Protein AF-A0A939H9E2-F1 (afdb_monomer)

Secondary structure (DSSP, 8-state):
--HHHHHHHHHHHHHHS-GGGGGGGBSSSSPPPHHHHHHHHHHSSEEEEEEEEEEEETTEEEEEEEEEEEEEETTEEEEEEEEEEEEEEEETTTEEEEEEEEEE--GGG-----

Foldseek 3Di:
DDPVVLVVVLLCCLQPHDCVCNQVQADDDDGDDPVVNVVSVQQSQWPDKDKDFPDDDDQKTWIKMKTWGWGDDPPDIDIDIKIKIWIWGQDPPSGIHTHDIDTDDPPPPPPPDD

Structure (mmCIF, N/CA/C/O backbone):
data_AF-A0A939H9E2-F1
#
_entry.id   AF-A0A939H9E2-F1
#
loop_
_atom_site.group_PDB
_atom_site.id
_atom_site.type_symbol
_atom_site.label_atom_id
_atom_site.label_alt_id
_atom_site.label_comp_id
_atom_site.label_asym_id
_atom_site.label_entity_id
_atom_site.label_seq_id
_atom_site.pdbx_PDB_ins_code
_atom_site.Cartn_x
_atom_site.Cartn_y
_atom_site.Cartn_z
_atom_site.occupancy
_atom_site.B_iso_or_equiv
_atom_site.auth_seq_id
_atom_site.auth_comp_id
_atom_site.auth_asym_id
_atom_site.auth_atom_id
_atom_site.pdbx_PDB_model_num
ATOM 1 N N . MET A 1 1 ? -10.717 9.582 4.171 1.00 78.38 1 MET A N 1
ATOM 2 C CA . MET A 1 1 ? -10.026 8.702 3.207 1.00 78.38 1 MET A CA 1
ATOM 3 C C . MET A 1 1 ? -10.664 7.321 3.254 1.00 78.38 1 MET A C 1
ATOM 5 O O . MET A 1 1 ? -10.923 6.835 4.348 1.00 78.38 1 MET A O 1
ATOM 9 N N . THR A 1 2 ? -10.955 6.715 2.106 1.00 86.25 2 THR A N 1
ATOM 10 C CA . THR A 1 2 ? -11.379 5.311 1.962 1.00 86.25 2 THR A CA 1
ATOM 11 C C . THR A 1 2 ? -10.163 4.386 1.845 1.00 86.25 2 THR A C 1
ATOM 13 O O . THR A 1 2 ? -9.051 4.846 1.588 1.00 86.25 2 THR A O 1
ATOM 16 N N . ILE A 1 3 ? -10.347 3.069 1.988 1.00 82.62 3 ILE A N 1
ATOM 17 C CA . ILE A 1 3 ? -9.238 2.111 1.831 1.00 82.62 3 ILE A CA 1
ATOM 18 C C . ILE A 1 3 ? -8.650 2.134 0.408 1.00 82.62 3 ILE A C 1
ATOM 20 O O . ILE A 1 3 ? -7.439 2.042 0.227 1.00 82.62 3 ILE A O 1
ATOM 24 N N . ASN A 1 4 ? -9.492 2.354 -0.605 1.00 82.19 4 ASN A N 1
ATOM 25 C CA . ASN A 1 4 ? -9.056 2.480 -1.995 1.00 82.19 4 ASN A CA 1
ATOM 26 C C . ASN A 1 4 ? -8.256 3.766 -2.225 1.00 82.19 4 ASN A C 1
ATOM 28 O O . ASN A 1 4 ? -7.246 3.744 -2.923 1.00 82.19 4 ASN A O 1
ATOM 32 N N . GLU A 1 5 ? -8.676 4.884 -1.630 1.00 83.38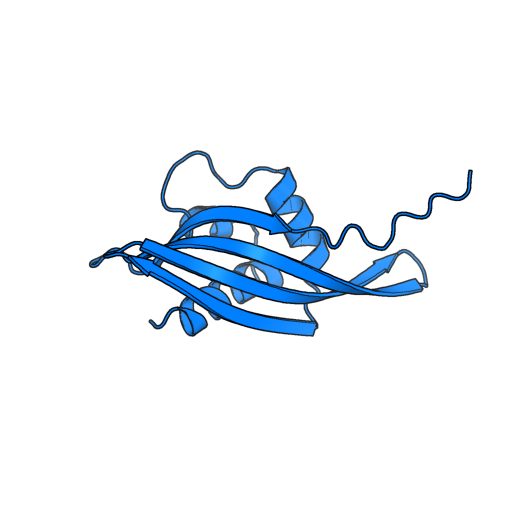 5 GLU A N 1
ATOM 33 C CA . GLU A 1 5 ? -7.912 6.137 -1.668 1.00 83.38 5 GLU A CA 1
ATOM 34 C C . GLU A 1 5 ? -6.564 5.997 -0.955 1.00 83.38 5 GLU A C 1
ATOM 36 O O . GLU A 1 5 ? -5.550 6.446 -1.486 1.00 83.38 5 GLU A O 1
ATOM 41 N N . PHE A 1 6 ? -6.532 5.304 0.188 1.00 84.62 6 PHE A N 1
ATOM 42 C CA . PHE A 1 6 ? -5.293 5.009 0.905 1.00 84.62 6 PHE A CA 1
ATOM 43 C C . PHE A 1 6 ? -4.312 4.219 0.039 1.00 84.62 6 PHE A C 1
ATOM 45 O O . PHE A 1 6 ? -3.162 4.623 -0.112 1.00 84.62 6 PHE A O 1
ATOM 52 N N . PHE A 1 7 ? -4.753 3.130 -0.597 1.00 81.00 7 PHE A N 1
ATOM 53 C CA . PHE A 1 7 ? -3.862 2.347 -1.454 1.00 81.00 7 PHE A CA 1
ATOM 54 C C . PHE A 1 7 ? -3.466 3.078 -2.739 1.00 81.00 7 PHE A C 1
ATOM 56 O O . PHE A 1 7 ? -2.315 2.962 -3.156 1.00 81.00 7 PHE A O 1
ATOM 63 N N . LYS A 1 8 ?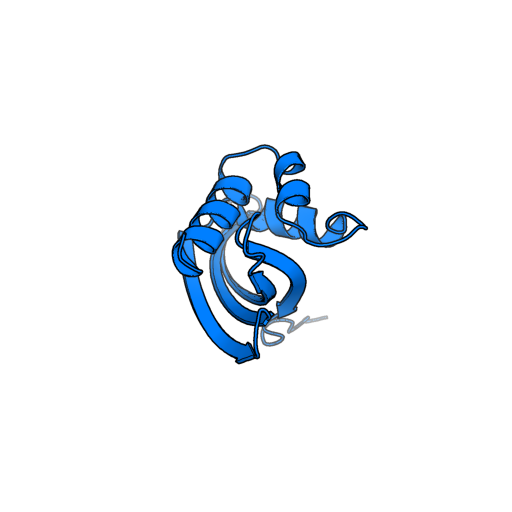 -4.343 3.906 -3.323 1.00 81.31 8 LYS A N 1
ATOM 64 C CA . LYS A 1 8 ? -3.956 4.819 -4.413 1.00 81.31 8 LYS A CA 1
ATOM 65 C C . LYS A 1 8 ? -2.836 5.766 -3.977 1.00 81.31 8 LYS A C 1
ATOM 67 O O . LYS A 1 8 ? -1.875 5.938 -4.727 1.00 81.31 8 LYS A O 1
ATOM 72 N N . TYR A 1 9 ? -2.918 6.325 -2.769 1.00 82.00 9 TYR A N 1
ATOM 73 C CA . TYR A 1 9 ? -1.857 7.158 -2.205 1.00 82.00 9 TYR A CA 1
ATOM 74 C C . TYR A 1 9 ? -0.561 6.361 -1.989 1.00 82.00 9 TYR A C 1
ATOM 76 O O . TYR A 1 9 ? 0.486 6.767 -2.491 1.00 82.00 9 TYR A O 1
ATOM 84 N N . CYS A 1 10 ? -0.628 5.175 -1.373 1.00 78.25 10 CYS A N 1
ATOM 85 C CA . CYS A 1 10 ? 0.525 4.279 -1.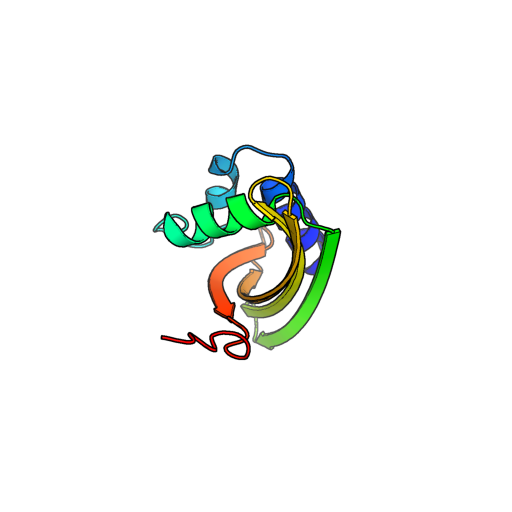215 1.00 78.25 10 CYS A CA 1
ATOM 86 C C . CYS A 1 10 ? 1.223 3.987 -2.556 1.00 78.25 10 CYS A C 1
ATOM 88 O O . CYS A 1 10 ? 2.449 4.047 -2.654 1.00 78.25 10 CYS A O 1
ATOM 90 N N . PHE A 1 11 ? 0.455 3.701 -3.612 1.00 76.88 11 PHE A N 1
ATOM 91 C CA . PHE A 1 11 ? 1.007 3.443 -4.941 1.00 76.88 11 PHE A CA 1
ATOM 92 C C . PHE A 1 11 ? 1.569 4.696 -5.614 1.00 76.88 11 PHE A C 1
ATOM 94 O O . PHE A 1 11 ? 2.576 4.594 -6.316 1.00 76.88 11 PHE A O 1
ATOM 101 N N . SER A 1 12 ? 0.978 5.869 -5.375 1.00 77.00 12 SER A N 1
ATOM 102 C CA . SER A 1 12 ? 1.557 7.148 -5.795 1.00 77.00 12 SER A CA 1
ATOM 103 C C . SER A 1 12 ? 2.929 7.368 -5.153 1.00 77.00 12 SER A C 1
ATOM 105 O O . SER A 1 12 ? 3.888 7.637 -5.871 1.00 77.00 12 SER A O 1
ATOM 107 N N . VAL A 1 13 ? 3.062 7.148 -3.839 1.00 76.75 13 VAL A N 1
ATOM 108 C CA . VAL A 1 13 ? 4.347 7.255 -3.122 1.00 76.75 13 VAL A CA 1
ATOM 109 C C . VAL A 1 13 ? 5.380 6.284 -3.703 1.00 76.75 13 VAL A C 1
ATOM 111 O O . VAL A 1 13 ? 6.522 6.661 -3.963 1.00 76.75 13 VAL A O 1
ATOM 114 N N . ILE A 1 14 ? 4.984 5.036 -3.980 1.00 73.75 14 ILE A N 1
ATOM 115 C CA . ILE A 1 14 ? 5.873 4.038 -4.597 1.00 73.75 14 ILE A CA 1
ATOM 116 C C . ILE A 1 14 ? 6.362 4.501 -5.978 1.00 73.75 14 ILE A C 1
ATOM 118 O O . ILE A 1 14 ? 7.553 4.354 -6.277 1.00 73.75 14 ILE A O 1
ATOM 122 N N . CYS A 1 15 ? 5.465 5.044 -6.806 1.00 70.94 15 CYS A N 1
ATOM 123 C CA . CYS A 1 15 ? 5.735 5.361 -8.210 1.00 70.94 15 CYS A CA 1
ATOM 124 C C . CYS A 1 15 ? 6.429 6.703 -8.428 1.00 70.94 15 CYS A C 1
ATOM 126 O O . CYS A 1 15 ? 7.315 6.786 -9.279 1.00 70.94 15 CYS A O 1
ATOM 128 N N . ASN A 1 16 ? 6.057 7.718 -7.651 1.00 70.19 16 ASN A N 1
ATOM 129 C CA . ASN A 1 16 ? 6.395 9.113 -7.921 1.00 70.19 16 ASN A CA 1
ATOM 130 C C . ASN A 1 16 ? 7.355 9.717 -6.888 1.00 70.19 16 ASN A C 1
ATOM 132 O O . ASN A 1 16 ? 8.030 10.693 -7.199 1.00 70.19 16 ASN A O 1
ATOM 136 N N . GLU A 1 17 ? 7.466 9.145 -5.684 1.00 64.00 17 GLU A N 1
ATOM 137 C CA . GLU A 1 17 ? 8.240 9.745 -4.591 1.00 64.00 17 GLU A CA 1
ATOM 138 C C . GLU A 1 17 ? 9.496 8.945 -4.220 1.00 64.00 17 GLU A C 1
ATOM 140 O O . GLU A 1 17 ? 9.685 7.778 -4.587 1.00 64.00 17 GLU A O 1
ATOM 145 N N . HIS A 1 18 ? 10.397 9.571 -3.459 1.00 65.69 18 HIS A N 1
ATOM 146 C CA . HIS A 1 18 ? 11.495 8.866 -2.806 1.00 65.69 18 HIS A CA 1
ATOM 147 C C . HIS A 1 18 ? 10.920 7.860 -1.797 1.00 65.69 18 HIS A C 1
ATOM 149 O O . HIS A 1 18 ? 10.187 8.239 -0.890 1.00 65.69 18 HIS A O 1
ATOM 155 N N . LEU A 1 19 ? 11.324 6.584 -1.890 1.00 67.19 19 LEU A N 1
ATOM 156 C CA . LEU A 1 19 ? 10.867 5.467 -1.032 1.00 67.19 19 LEU A CA 1
ATOM 157 C C . LEU A 1 19 ? 11.090 5.665 0.486 1.00 67.19 19 LEU A C 1
ATOM 159 O O . LEU A 1 19 ? 10.787 4.770 1.269 1.00 67.19 19 LEU A O 1
ATOM 163 N N . LYS A 1 20 ? 11.643 6.809 0.900 1.00 67.62 20 LYS A N 1
ATOM 164 C CA . LYS A 1 20 ? 11.770 7.247 2.293 1.00 67.62 20 LYS A CA 1
ATOM 165 C C . LYS A 1 20 ? 10.398 7.508 2.929 1.00 67.62 20 LYS A C 1
ATOM 167 O O . LYS A 1 20 ? 10.198 7.156 4.082 1.00 67.62 20 LYS A O 1
ATOM 172 N N . ASN A 1 21 ? 9.431 8.002 2.153 1.00 71.75 21 ASN A N 1
ATOM 173 C CA . ASN A 1 21 ? 8.069 8.270 2.635 1.00 71.75 21 ASN A CA 1
ATOM 174 C C . ASN A 1 21 ? 7.237 6.992 2.811 1.00 71.75 21 ASN A C 1
ATOM 176 O O . ASN A 1 21 ? 6.131 7.026 3.328 1.00 71.75 21 ASN A O 1
ATOM 180 N N . LEU A 1 22 ? 7.767 5.837 2.404 1.00 71.69 22 LEU A N 1
ATOM 181 C CA . LEU A 1 22 ? 7.080 4.566 2.573 1.00 71.69 22 LEU A CA 1
ATOM 182 C C . LEU A 1 22 ? 6.975 4.159 4.049 1.00 71.69 22 LEU A C 1
ATOM 184 O O . LEU A 1 22 ? 6.026 3.486 4.437 1.00 71.69 22 LEU A O 1
ATOM 188 N N . ASP A 1 23 ? 7.947 4.563 4.868 1.00 73.69 23 ASP A N 1
ATOM 189 C CA . ASP A 1 23 ? 7.993 4.191 6.282 1.00 73.69 23 ASP A CA 1
ATOM 190 C C . ASP A 1 23 ? 6.926 4.935 7.106 1.00 73.69 23 ASP A C 1
ATOM 192 O O . ASP A 1 23 ? 6.435 4.390 8.090 1.00 73.69 23 ASP A O 1
ATOM 196 N N . THR A 1 24 ? 6.467 6.113 6.661 1.00 76.06 24 THR A N 1
ATOM 197 C CA . THR A 1 24 ? 5.407 6.888 7.342 1.00 76.06 24 THR A CA 1
ATOM 198 C C . THR A 1 24 ? 4.017 6.252 7.208 1.00 76.06 24 THR A C 1
ATOM 200 O O . THR A 1 24 ? 3.108 6.552 7.987 1.00 76.06 24 THR A O 1
ATOM 203 N N . LEU A 1 25 ? 3.849 5.340 6.243 1.00 74.81 25 LEU A N 1
ATOM 204 C CA . LEU A 1 25 ? 2.617 4.584 5.992 1.00 74.81 25 LEU A CA 1
ATOM 205 C C . LEU A 1 25 ? 2.474 3.357 6.905 1.00 74.81 25 LEU A C 1
ATOM 207 O O . LEU A 1 25 ? 1.451 2.668 6.863 1.00 74.81 25 LEU A O 1
ATOM 211 N N . ARG A 1 26 ? 3.503 3.044 7.696 1.00 74.00 26 ARG A N 1
ATOM 212 C CA . ARG A 1 26 ? 3.572 1.836 8.516 1.00 74.00 26 ARG A CA 1
ATOM 213 C C . ARG A 1 26 ? 3.076 2.097 9.942 1.00 74.00 26 ARG A C 1
ATOM 215 O O . ARG A 1 26 ? 3.214 3.202 10.455 1.00 74.00 26 ARG A O 1
ATOM 222 N N . HIS A 1 27 ? 2.475 1.081 10.560 1.00 68.00 27 HIS A N 1
ATOM 223 C CA . HIS A 1 27 ? 1.923 1.176 11.914 1.00 68.00 27 HIS A CA 1
ATOM 224 C C . HIS A 1 27 ? 2.996 1.070 13.010 1.00 68.00 27 HIS A C 1
ATOM 226 O O . HIS A 1 27 ? 2.927 1.779 14.008 1.00 68.00 27 HIS A O 1
ATOM 232 N N . VAL A 1 28 ? 3.969 0.170 12.841 1.00 62.19 28 VAL A N 1
ATOM 233 C CA . VAL A 1 28 ? 4.991 -0.139 13.853 1.00 62.19 28 VAL A CA 1
ATOM 234 C C . VAL A 1 28 ? 6.373 -0.212 13.214 1.00 62.19 28 VAL A C 1
ATOM 236 O O . VAL A 1 28 ? 6.514 -0.670 12.071 1.00 62.19 28 VAL A O 1
ATOM 239 N N . GLU A 1 29 ? 7.393 0.159 13.986 1.00 57.41 29 GLU A N 1
ATOM 240 C CA . GLU A 1 29 ? 8.764 -0.275 13.730 1.00 57.41 29 GLU A CA 1
ATOM 241 C C . GLU A 1 29 ? 8.852 -1.815 13.717 1.00 57.41 29 GLU A C 1
ATOM 243 O O . GLU A 1 29 ? 8.091 -2.490 14.414 1.00 57.41 29 GLU A O 1
ATOM 248 N N . PRO A 1 30 ? 9.759 -2.409 12.924 1.00 59.78 30 PRO A N 1
ATOM 249 C CA . PRO A 1 30 ? 10.783 -1.760 12.107 1.00 59.78 30 PRO A CA 1
ATOM 250 C C . PRO A 1 30 ? 10.242 -1.225 10.769 1.00 59.78 30 PRO A C 1
ATOM 252 O O . PRO A 1 30 ? 9.188 -1.673 10.314 1.00 59.78 30 PRO A O 1
ATOM 255 N N . PRO A 1 31 ? 10.964 -0.302 10.103 1.00 64.81 31 PRO A N 1
ATOM 256 C CA . PRO A 1 31 ? 10.642 0.170 8.754 1.00 64.81 31 PRO A CA 1
ATOM 257 C C . PRO A 1 31 ? 10.481 -0.982 7.752 1.00 64.81 31 PRO A C 1
ATOM 259 O O . PRO A 1 31 ? 10.876 -2.125 8.003 1.00 64.81 31 PRO A O 1
ATOM 262 N N . PHE A 1 32 ? 9.926 -0.689 6.570 1.00 65.44 32 PHE A N 1
ATOM 263 C CA . PHE A 1 32 ? 9.818 -1.716 5.532 1.00 65.44 32 PHE A CA 1
ATOM 264 C C . PHE A 1 32 ? 11.191 -2.322 5.237 1.00 65.44 32 PHE A C 1
ATOM 266 O O . PHE A 1 32 ? 12.167 -1.597 5.015 1.00 65.44 32 PHE A O 1
ATOM 273 N N . SER A 1 33 ? 11.250 -3.656 5.194 1.00 67.69 33 SER A N 1
ATOM 274 C CA . SER A 1 33 ? 12.507 -4.351 4.940 1.00 67.69 33 SER A CA 1
ATOM 275 C C . SER A 1 33 ? 13.117 -3.896 3.603 1.00 67.69 33 SER A C 1
ATOM 277 O O . SER A 1 33 ? 12.381 -3.615 2.644 1.00 67.69 33 SER A O 1
ATOM 279 N N . PRO A 1 34 ? 14.458 -3.854 3.483 1.00 67.25 34 PRO A N 1
ATOM 280 C CA . PRO A 1 34 ? 15.121 -3.501 2.228 1.00 67.25 34 PRO A CA 1
ATOM 281 C C . PRO A 1 34 ? 14.654 -4.354 1.039 1.00 67.25 34 PRO A C 1
ATOM 283 O O . PRO A 1 34 ? 14.551 -3.852 -0.080 1.00 67.25 34 PRO A O 1
ATOM 286 N N . SER A 1 35 ? 14.302 -5.622 1.288 1.00 64.62 35 SER A N 1
ATOM 287 C CA . SER A 1 35 ? 13.726 -6.525 0.285 1.00 64.62 35 SER A CA 1
ATOM 288 C C . SER A 1 35 ? 12.395 -5.999 -0.263 1.00 64.62 35 SER A C 1
ATOM 290 O O . SER A 1 35 ? 12.246 -5.884 -1.479 1.00 64.62 35 SER A O 1
ATOM 292 N N . ILE A 1 36 ? 11.460 -5.588 0.602 1.00 67.12 36 ILE A N 1
ATOM 293 C CA . ILE A 1 36 ? 10.178 -5.007 0.172 1.00 67.12 36 ILE A CA 1
ATOM 294 C C . ILE A 1 36 ? 10.407 -3.692 -0.585 1.00 67.12 36 ILE A C 1
ATOM 296 O O . ILE A 1 36 ? 9.842 -3.493 -1.660 1.00 67.12 36 ILE A O 1
ATOM 300 N N . LYS A 1 37 ? 11.300 -2.820 -0.097 1.00 69.50 37 LYS A N 1
ATOM 301 C CA . LYS A 1 37 ? 11.640 -1.562 -0.789 1.00 69.50 37 LYS A CA 1
ATOM 302 C C . LYS A 1 37 ? 12.236 -1.812 -2.182 1.00 69.50 37 LYS A C 1
ATOM 304 O O . LYS A 1 37 ? 11.889 -1.115 -3.134 1.00 69.50 37 LYS A O 1
ATOM 309 N N . ASN A 1 38 ? 13.087 -2.826 -2.340 1.00 69.19 38 ASN A N 1
ATOM 310 C CA . ASN A 1 38 ? 13.636 -3.215 -3.643 1.00 69.19 38 ASN A CA 1
ATOM 311 C C . ASN A 1 38 ? 12.576 -3.830 -4.568 1.00 69.19 38 ASN A C 1
ATOM 313 O O . ASN A 1 38 ? 12.577 -3.544 -5.767 1.00 69.19 38 ASN A O 1
ATOM 317 N N . GLN A 1 39 ? 11.627 -4.600 -4.032 1.00 68.12 39 GLN A N 1
ATOM 318 C CA . GLN A 1 39 ? 10.467 -5.045 -4.807 1.00 68.12 39 GLN A CA 1
ATOM 319 C C . GLN A 1 39 ? 9.648 -3.846 -5.298 1.00 68.12 39 GLN A C 1
ATOM 321 O O . GLN A 1 39 ? 9.295 -3.796 -6.476 1.00 68.12 39 GLN A O 1
ATOM 326 N N . TYR A 1 40 ? 9.452 -2.828 -4.458 1.00 72.56 40 TYR A N 1
ATOM 327 C CA . TYR A 1 40 ? 8.776 -1.592 -4.846 1.00 72.56 40 TYR A CA 1
ATOM 328 C C . TYR A 1 40 ? 9.505 -0.796 -5.936 1.00 72.56 40 TYR A C 1
ATOM 330 O O . TYR A 1 40 ? 8.862 -0.323 -6.874 1.00 72.56 40 TYR A O 1
ATOM 338 N N . LYS A 1 41 ? 10.846 -0.761 -5.931 1.00 69.44 41 LYS A N 1
ATOM 339 C CA . LYS A 1 41 ? 11.622 -0.201 -7.059 1.00 69.44 41 LYS A CA 1
ATOM 340 C C . LYS A 1 41 ? 11.304 -0.897 -8.383 1.00 69.44 41 LYS A C 1
ATOM 342 O O . LYS A 1 41 ? 11.196 -0.231 -9.408 1.00 69.44 41 LYS A O 1
ATOM 347 N N . SER A 1 42 ? 11.140 -2.221 -8.366 1.00 66.69 42 SER A N 1
ATOM 348 C CA . SER A 1 42 ? 10.864 -3.006 -9.577 1.00 66.69 42 SER A CA 1
ATOM 349 C C . SER A 1 42 ? 9.459 -2.792 -10.151 1.00 66.69 42 SER A C 1
ATOM 351 O O . SER A 1 42 ? 9.254 -3.014 -11.344 1.00 66.69 42 SER A O 1
ATOM 353 N N . ILE A 1 43 ? 8.512 -2.318 -9.332 1.00 66.69 43 ILE A N 1
ATOM 354 C CA . ILE A 1 43 ? 7.120 -2.083 -9.741 1.00 66.69 43 ILE A CA 1
ATOM 355 C C . ILE A 1 43 ? 6.788 -0.601 -9.957 1.00 66.69 43 ILE A C 1
ATOM 357 O O . ILE A 1 43 ? 5.650 -0.300 -10.290 1.00 66.69 43 ILE A O 1
ATOM 361 N N . ARG A 1 44 ? 7.762 0.320 -9.840 1.00 68.25 44 ARG A N 1
ATOM 362 C CA . ARG A 1 44 ? 7.573 1.768 -10.090 1.00 68.25 44 ARG A CA 1
ATOM 363 C C . ARG A 1 44 ? 6.916 2.086 -11.433 1.00 68.25 44 ARG A C 1
ATOM 365 O O . ARG A 1 44 ? 6.223 3.084 -11.565 1.00 68.25 44 ARG A O 1
ATOM 372 N N . LYS A 1 45 ? 7.121 1.228 -12.435 1.00 66.31 45 LYS A N 1
ATOM 373 C CA . LYS A 1 45 ? 6.422 1.286 -13.727 1.00 66.31 45 LYS A CA 1
ATOM 374 C C . LYS A 1 45 ? 5.139 0.456 -13.678 1.00 66.31 45 LYS A C 1
ATOM 376 O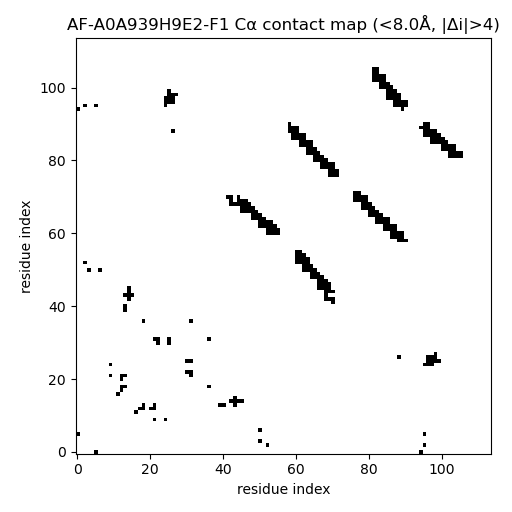 O . LYS A 1 45 ? 4.954 -0.469 -14.479 1.00 66.31 45 LYS A O 1
ATOM 381 N N . GLN A 1 46 ? 4.293 0.742 -12.692 1.00 65.94 46 GLN A N 1
ATOM 382 C CA . GLN A 1 46 ? 2.983 0.116 -12.595 1.00 65.94 46 GLN A CA 1
ATOM 383 C C . GLN A 1 46 ? 2.131 0.572 -13.778 1.00 65.94 46 GLN A C 1
ATOM 385 O O . GLN A 1 46 ? 2.143 1.739 -14.162 1.00 65.94 46 GLN A O 1
ATOM 390 N N . LEU A 1 47 ? 1.427 -0.374 -14.383 1.00 61.44 47 LEU A N 1
ATOM 391 C CA . LEU A 1 47 ? 0.476 -0.113 -15.453 1.00 61.44 47 LEU A CA 1
ATOM 392 C C . LEU A 1 47 ? -0.938 -0.011 -14.886 1.00 61.44 47 LEU A C 1
ATOM 394 O O . LEU A 1 47 ? -1.711 0.828 -15.332 1.00 61.44 47 LEU A O 1
ATOM 398 N N . GLN A 1 48 ? -1.275 -0.879 -13.927 1.00 75.25 48 GLN A N 1
ATOM 399 C CA . GLN A 1 48 ? -2.593 -0.953 -13.297 1.00 75.25 48 GLN A CA 1
ATOM 400 C C . GLN A 1 48 ? -2.465 -1.503 -11.872 1.00 75.25 48 GLN A C 1
ATOM 402 O O . GLN A 1 48 ? -1.609 -2.351 -11.608 1.00 75.25 48 GLN A O 1
ATOM 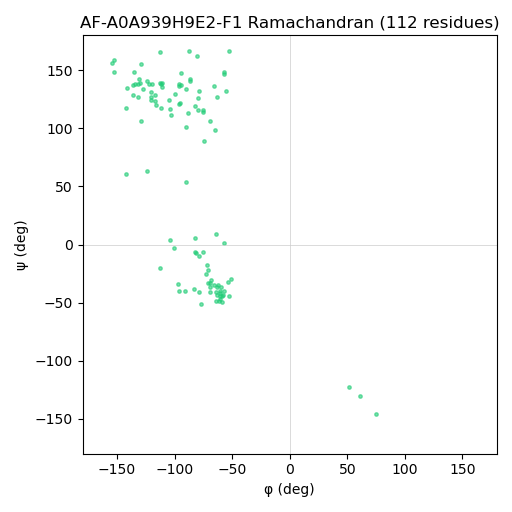407 N N . ALA A 1 49 ? -3.344 -1.060 -10.976 1.00 76.38 49 ALA A N 1
ATOM 408 C CA . ALA A 1 49 ? -3.487 -1.598 -9.630 1.00 76.38 49 ALA A CA 1
ATOM 409 C C . ALA A 1 49 ? -4.975 -1.763 -9.299 1.00 76.38 49 ALA A C 1
ATOM 411 O O . ALA A 1 49 ? -5.779 -0.884 -9.608 1.00 76.38 49 ALA A O 1
ATOM 412 N N . ASN A 1 50 ? -5.325 -2.887 -8.680 1.00 84.06 50 ASN A N 1
ATOM 413 C CA . ASN A 1 50 ? -6.653 -3.160 -8.143 1.00 84.06 50 ASN A CA 1
ATOM 414 C C . ASN A 1 50 ? -6.546 -3.462 -6.648 1.00 84.06 50 ASN A C 1
ATOM 416 O O . ASN A 1 50 ? -5.651 -4.213 -6.254 1.00 84.06 50 ASN A O 1
ATOM 420 N N . THR A 1 51 ? -7.466 -2.923 -5.853 1.00 85.00 51 THR A N 1
ATOM 421 C CA . THR A 1 51 ? -7.515 -3.059 -4.393 1.00 85.00 51 THR A CA 1
ATOM 422 C C . THR A 1 51 ? -8.839 -3.703 -3.998 1.00 85.00 51 THR A C 1
ATOM 424 O O . THR A 1 51 ? -9.898 -3.278 -4.451 1.00 85.00 51 THR A O 1
ATOM 427 N N . GLU A 1 52 ? -8.776 -4.726 -3.155 1.00 88.31 52 GLU A N 1
ATOM 428 C CA . GLU A 1 52 ? -9.914 -5.515 -2.688 1.00 88.31 52 GLU A CA 1
ATOM 429 C C . GLU A 1 52 ? -9.846 -5.652 -1.161 1.00 88.31 52 GLU A C 1
ATOM 431 O O . GLU A 1 52 ? -8.826 -6.088 -0.621 1.00 88.31 52 GLU A O 1
ATOM 436 N N . LEU A 1 53 ? -10.925 -5.305 -0.455 1.00 87.06 53 LEU A N 1
ATOM 437 C CA . LEU A 1 53 ? -11.073 -5.615 0.968 1.00 87.06 53 LEU A CA 1
ATOM 438 C C . LEU A 1 53 ? -11.500 -7.081 1.108 1.00 87.06 53 LEU A C 1
ATOM 440 O O . LEU A 1 53 ? -12.579 -7.450 0.662 1.00 87.06 53 LEU A O 1
ATOM 444 N N . VAL A 1 54 ? -10.647 -7.905 1.711 1.00 90.38 54 VAL A N 1
ATOM 445 C CA . VAL A 1 54 ? -10.862 -9.355 1.853 1.00 90.38 54 VAL A CA 1
ATOM 446 C C . VAL A 1 54 ? -11.576 -9.689 3.159 1.00 90.38 54 VAL A C 1
ATOM 448 O O . VAL A 1 54 ? -12.419 -10.578 3.189 1.00 90.38 54 VAL A O 1
ATOM 451 N N . ALA A 1 55 ? -11.219 -9.001 4.242 1.00 88.81 55 ALA A N 1
ATOM 452 C CA . ALA A 1 55 ? -11.822 -9.194 5.555 1.00 88.81 55 ALA A CA 1
ATOM 453 C C . ALA A 1 55 ? -11.708 -7.919 6.394 1.00 88.81 55 ALA A C 1
ATOM 455 O O . ALA A 1 55 ? -10.801 -7.108 6.182 1.00 88.81 55 ALA A O 1
ATOM 456 N N . GLN A 1 56 ? -12.604 -7.775 7.366 1.00 91.50 56 GLN A N 1
ATOM 457 C CA . GLN A 1 56 ? -12.591 -6.695 8.346 1.00 91.50 56 GLN A CA 1
ATOM 458 C C . GLN A 1 56 ? -13.009 -7.240 9.714 1.00 91.50 56 GLN A C 1
ATOM 460 O O . GLN A 1 56 ? -13.997 -7.964 9.811 1.00 91.50 56 GLN A O 1
ATOM 465 N N . GLN A 1 57 ? -12.271 -6.855 10.752 1.00 90.94 57 GLN A N 1
ATOM 466 C CA . GLN A 1 57 ? -12.623 -7.075 12.149 1.00 90.94 57 GLN A CA 1
ATOM 467 C C . GLN A 1 57 ? -12.199 -5.841 12.950 1.00 90.94 57 GLN A C 1
ATOM 469 O O . GLN A 1 57 ? -11.017 -5.509 12.990 1.00 90.94 57 GLN A O 1
ATOM 474 N N . ASP A 1 58 ? -13.162 -5.154 13.562 1.00 89.94 58 ASP A N 1
ATOM 475 C CA . ASP A 1 58 ? -12.941 -3.909 14.308 1.00 89.94 58 ASP A CA 1
ATOM 476 C C . ASP A 1 58 ? -12.149 -2.862 13.495 1.00 89.94 58 ASP A C 1
ATOM 478 O O . ASP A 1 58 ? -12.566 -2.474 12.395 1.00 89.94 58 ASP A O 1
ATOM 482 N N . SER A 1 59 ? -11.008 -2.399 14.023 1.00 88.25 59 SER A N 1
ATOM 483 C CA . SER A 1 59 ? -10.083 -1.479 13.354 1.00 88.25 59 SER A CA 1
ATOM 484 C C . SER A 1 59 ? -9.177 -2.169 12.328 1.00 88.25 59 SER A C 1
ATOM 486 O O . SER A 1 59 ? -8.520 -1.470 11.557 1.00 88.25 59 SER A O 1
ATOM 488 N N . PHE A 1 60 ? -9.145 -3.503 12.262 1.00 87.06 60 PHE A N 1
ATOM 489 C CA . PHE A 1 60 ? -8.246 -4.270 11.402 1.00 87.06 60 PHE A CA 1
ATOM 490 C C . PHE A 1 60 ? -8.902 -4.685 10.082 1.00 87.06 60 PHE A C 1
ATOM 492 O O . PHE A 1 60 ? -10.044 -5.140 10.016 1.00 87.06 60 PHE A O 1
ATOM 499 N N . LEU A 1 61 ? -8.135 -4.561 9.001 1.00 90.00 61 LEU A N 1
ATOM 500 C CA . LEU A 1 61 ? -8.534 -4.870 7.637 1.00 90.00 61 LEU A CA 1
ATOM 501 C C . LEU A 1 61 ? -7.485 -5.766 6.978 1.00 90.00 61 LEU A C 1
ATOM 503 O O . LEU A 1 61 ? -6.280 -5.526 7.077 1.00 90.00 61 LEU A O 1
ATOM 507 N N . VAL A 1 62 ? -7.953 -6.758 6.225 1.00 86.38 62 VAL A N 1
ATOM 508 C CA . VAL A 1 62 ? -7.123 -7.542 5.309 1.00 86.38 62 VAL A CA 1
ATOM 509 C C . VAL A 1 62 ? -7.418 -7.066 3.898 1.00 86.38 62 VAL A C 1
ATOM 511 O O . VAL A 1 62 ? -8.539 -7.199 3.413 1.00 86.38 62 VAL A O 1
ATOM 514 N N . VAL A 1 63 ? -6.413 -6.512 3.227 1.00 86.19 63 VAL A N 1
ATOM 515 C CA . VAL A 1 63 ? -6.565 -5.910 1.900 1.00 86.19 63 VAL A CA 1
ATOM 516 C C . VAL A 1 63 ? -5.668 -6.613 0.902 1.00 86.19 63 VAL A C 1
ATOM 518 O O . VAL A 1 63 ? -4.458 -6.717 1.096 1.00 86.19 63 VAL A O 1
ATOM 521 N N . ARG A 1 64 ? -6.245 -7.072 -0.203 1.00 86.44 64 ARG A N 1
ATOM 522 C CA . ARG A 1 64 ? -5.506 -7.659 -1.312 1.00 86.44 64 ARG A CA 1
ATOM 523 C C . ARG A 1 64 ? -5.339 -6.629 -2.413 1.00 86.44 64 ARG A C 1
ATOM 525 O O . ARG A 1 64 ? -6.297 -6.026 -2.878 1.00 86.44 64 ARG A O 1
ATOM 532 N N . ASN A 1 65 ? -4.109 -6.470 -2.871 1.00 82.94 65 ASN A N 1
ATOM 533 C CA . ASN A 1 65 ? -3.795 -5.693 -4.053 1.00 82.94 65 ASN A CA 1
ATOM 534 C C . ASN A 1 65 ? -3.291 -6.598 -5.164 1.00 82.94 65 ASN A C 1
ATOM 536 O O . ASN A 1 65 ? -2.488 -7.496 -4.923 1.00 82.94 65 ASN A O 1
ATOM 540 N N . SER A 1 66 ? -3.727 -6.323 -6.387 1.00 83.56 66 SER A N 1
ATOM 541 C CA . SER A 1 66 ? -3.185 -6.915 -7.606 1.00 83.56 66 SER A CA 1
ATOM 542 C C . SER A 1 66 ? -2.572 -5.810 -8.448 1.00 83.56 66 SER A C 1
ATOM 544 O O . SER A 1 66 ? -3.263 -4.872 -8.834 1.00 83.56 66 SER A O 1
ATOM 546 N N . ILE A 1 67 ? -1.279 -5.917 -8.730 1.00 80.12 67 ILE A N 1
ATOM 547 C CA . ILE A 1 67 ? -0.514 -4.907 -9.457 1.00 80.12 67 ILE A CA 1
ATOM 548 C C . ILE A 1 67 ? -0.007 -5.529 -10.749 1.00 80.12 67 ILE A C 1
ATOM 550 O O . ILE A 1 67 ? 0.703 -6.537 -10.729 1.00 80.12 67 ILE A O 1
ATOM 554 N N . LEU A 1 68 ? -0.349 -4.905 -11.870 1.00 81.50 68 LEU A N 1
ATOM 555 C CA . LEU A 1 68 ? 0.262 -5.166 -13.162 1.00 81.50 68 LEU A CA 1
ATOM 556 C C . LEU A 1 68 ? 1.370 -4.142 -13.375 1.00 81.50 68 LEU A C 1
ATOM 558 O O . LEU A 1 68 ? 1.107 -2.942 -13.404 1.00 81.50 68 LEU A O 1
ATOM 562 N N . PHE A 1 69 ? 2.601 -4.597 -13.571 1.00 75.81 69 PHE A N 1
ATOM 563 C CA . PHE A 1 69 ? 3.731 -3.718 -13.867 1.00 75.81 69 PHE A CA 1
ATOM 564 C C . PHE A 1 69 ? 4.498 -4.198 -15.093 1.00 75.81 69 PHE A C 1
ATOM 566 O O . PHE A 1 69 ? 4.471 -5.376 -15.462 1.00 75.81 69 PHE A O 1
ATOM 573 N N . ARG A 1 70 ? 5.190 -3.256 -15.736 1.00 74.31 70 ARG A N 1
ATOM 574 C CA . ARG A 1 70 ? 6.081 -3.531 -16.863 1.00 74.31 70 ARG A CA 1
ATOM 575 C C . ARG A 1 70 ? 7.522 -3.494 -16.381 1.00 74.31 70 ARG A C 1
ATOM 577 O O . ARG A 1 70 ? 8.039 -2.425 -16.063 1.00 74.31 70 ARG A O 1
ATOM 584 N N . SER A 1 71 ? 8.188 -4.643 -16.366 1.00 72.06 71 SER A N 1
ATOM 585 C CA . SER A 1 71 ? 9.634 -4.698 -16.174 1.00 72.06 71 SER A CA 1
ATOM 586 C C . SER A 1 71 ? 10.343 -4.552 -17.518 1.00 72.06 71 SER A C 1
ATOM 588 O O . SER A 1 71 ? 9.877 -5.047 -18.545 1.00 72.06 71 SER A O 1
ATOM 590 N N . VAL A 1 72 ? 11.472 -3.845 -17.520 1.00 71.44 72 VAL A N 1
ATOM 591 C CA . VAL A 1 72 ? 12.356 -3.724 -18.684 1.00 71.44 72 VAL A CA 1
ATOM 592 C C . VAL A 1 72 ? 13.716 -4.266 -18.275 1.00 71.44 72 VAL A C 1
ATOM 594 O O . VAL A 1 72 ? 14.281 -3.808 -17.283 1.00 71.44 72 VAL A O 1
ATOM 597 N N . LYS A 1 73 ? 14.227 -5.248 -19.016 1.00 72.62 73 LYS A N 1
ATOM 598 C CA . LYS A 1 73 ? 15.576 -5.794 -18.841 1.00 72.62 73 LYS A CA 1
ATOM 599 C C . LYS A 1 73 ? 16.258 -5.789 -20.209 1.00 72.62 73 LYS A C 1
ATOM 601 O O . LYS A 1 73 ? 15.899 -6.566 -21.091 1.00 72.62 73 LYS A O 1
ATOM 606 N N . GLY A 1 74 ? 17.203 -4.870 -20.405 1.00 77.94 74 GLY A N 1
ATOM 607 C CA . GLY A 1 74 ? 17.801 -4.623 -21.720 1.00 77.94 74 GLY A CA 1
ATOM 608 C C . GLY A 1 74 ? 16.754 -4.160 -22.741 1.00 77.94 74 GLY A C 1
ATOM 609 O O . GLY A 1 74 ? 15.968 -3.261 -22.455 1.00 77.94 74 GLY A O 1
ATOM 610 N N . ARG A 1 75 ? 16.721 -4.796 -23.921 1.00 77.50 75 ARG A N 1
ATOM 611 C CA . ARG A 1 75 ? 15.736 -4.507 -24.985 1.00 77.50 75 ARG A CA 1
ATOM 612 C C . ARG A 1 75 ? 14.375 -5.185 -24.778 1.00 77.50 75 ARG A C 1
ATOM 614 O O . ARG A 1 75 ? 13.446 -4.917 -25.532 1.00 77.50 75 ARG A O 1
ATOM 621 N N . GLN A 1 76 ? 14.240 -6.061 -23.784 1.00 74.75 76 GLN A N 1
ATOM 622 C CA . GLN A 1 76 ? 13.001 -6.795 -23.548 1.00 74.75 76 GLN A CA 1
ATOM 623 C C . GLN A 1 76 ? 12.145 -6.104 -22.492 1.00 74.75 76 GLN A C 1
ATOM 625 O O . GLN A 1 76 ? 12.633 -5.704 -21.431 1.00 74.75 76 GLN A O 1
ATOM 630 N N . ALA A 1 77 ? 10.846 -6.016 -22.768 1.00 78.38 77 ALA A N 1
ATOM 631 C CA . ALA A 1 77 ? 9.861 -5.583 -21.795 1.00 78.38 77 ALA A CA 1
ATOM 632 C C . ALA A 1 77 ? 8.865 -6.709 -21.514 1.00 78.38 77 ALA A C 1
ATOM 634 O O . ALA A 1 77 ? 8.263 -7.247 -22.440 1.00 78.38 77 ALA A O 1
ATOM 635 N N . LYS A 1 78 ? 8.660 -7.029 -20.236 1.00 80.56 78 LYS A N 1
ATOM 636 C CA . LYS A 1 78 ? 7.728 -8.064 -19.786 1.00 80.56 78 LYS A CA 1
ATOM 637 C C . LYS A 1 78 ? 6.664 -7.441 -18.891 1.00 80.56 78 LYS A C 1
ATOM 639 O O . LYS A 1 78 ? 6.961 -6.584 -18.061 1.00 80.56 78 LYS A O 1
ATOM 644 N N . LYS A 1 79 ? 5.414 -7.8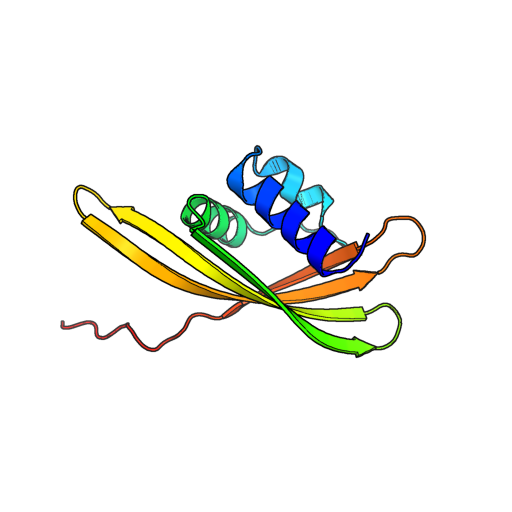61 -19.075 1.00 80.56 79 LYS A N 1
ATOM 645 C CA . LYS A 1 79 ? 4.322 -7.559 -18.146 1.00 80.56 79 LYS A CA 1
ATOM 646 C C . LYS A 1 79 ? 4.262 -8.663 -17.097 1.00 80.56 79 LYS A C 1
ATOM 648 O O . LYS A 1 79 ? 4.325 -9.839 -17.447 1.00 80.56 79 LYS A O 1
ATOM 653 N N . SER A 1 80 ? 4.142 -8.274 -15.837 1.00 77.69 80 SER A N 1
ATOM 654 C CA . SER A 1 80 ? 4.055 -9.200 -14.712 1.00 77.69 80 SER A CA 1
ATOM 655 C C . SER A 1 80 ? 2.944 -8.763 -13.772 1.00 77.69 80 SER A C 1
ATOM 657 O O . SER A 1 80 ? 2.813 -7.576 -13.470 1.00 77.69 80 SER A O 1
ATOM 659 N N . HIS A 1 81 ? 2.175 -9.735 -13.290 1.00 79.12 81 HIS A N 1
ATOM 660 C CA . HIS A 1 81 ? 1.218 -9.538 -12.210 1.00 79.12 81 HIS A CA 1
ATOM 661 C C . HIS A 1 81 ? 1.873 -9.912 -10.882 1.00 79.12 81 HIS A C 1
ATOM 663 O O . HIS A 1 81 ? 2.582 -10.914 -10.787 1.00 79.12 81 HIS A O 1
ATOM 669 N N . ARG A 1 82 ? 1.647 -9.100 -9.854 1.00 77.25 82 ARG A N 1
ATOM 670 C CA . ARG A 1 82 ? 1.978 -9.434 -8.468 1.00 77.25 82 ARG A CA 1
ATOM 671 C C . ARG A 1 82 ? 0.787 -9.167 -7.580 1.00 77.25 82 ARG A C 1
ATOM 673 O O . ARG A 1 82 ? 0.085 -8.175 -7.769 1.00 77.25 82 ARG A O 1
ATOM 680 N N . LYS A 1 83 ? 0.595 -10.044 -6.603 1.00 80.94 83 LYS A N 1
ATOM 681 C CA . LYS A 1 83 ? -0.428 -9.881 -5.581 1.00 80.94 83 LYS A CA 1
ATOM 682 C C . LYS A 1 83 ? 0.241 -9.613 -4.245 1.00 80.94 83 LYS A C 1
ATOM 684 O O . LYS A 1 83 ? 1.253 -10.223 -3.912 1.00 80.94 83 LYS A O 1
ATOM 689 N N . PHE A 1 84 ? -0.330 -8.696 -3.489 1.00 79.81 84 PHE A N 1
ATOM 690 C CA . PHE A 1 84 ? 0.116 -8.368 -2.146 1.00 79.81 84 PHE A CA 1
ATOM 691 C C . PHE A 1 84 ? -1.081 -8.451 -1.215 1.00 79.81 84 PHE A C 1
ATOM 693 O O . PHE A 1 84 ? -2.143 -7.924 -1.537 1.00 79.81 84 PHE A O 1
ATOM 700 N N . THR A 1 85 ? -0.902 -9.091 -0.069 1.00 82.62 85 THR A N 1
ATOM 701 C CA . THR A 1 85 ? -1.871 -9.045 1.024 1.00 82.62 85 THR A CA 1
ATOM 702 C C . THR A 1 85 ? -1.317 -8.125 2.097 1.00 82.62 85 THR A C 1
ATOM 704 O O . THR A 1 85 ? -0.196 -8.319 2.565 1.00 82.62 85 THR A O 1
ATOM 707 N N . TYR A 1 86 ? -2.094 -7.119 2.467 1.00 82.38 86 TYR A N 1
ATOM 708 C CA . TYR A 1 86 ? -1.773 -6.144 3.492 1.00 82.38 86 TYR A CA 1
ATOM 709 C C . TYR A 1 86 ? -2.682 -6.349 4.691 1.00 82.38 86 TYR A C 1
ATOM 711 O O . TYR A 1 86 ? -3.894 -6.486 4.538 1.00 82.38 86 TYR A O 1
ATOM 719 N N . PHE A 1 87 ? -2.087 -6.306 5.874 1.00 84.94 87 PHE A N 1
ATOM 720 C CA . PHE A 1 87 ? -2.807 -6.136 7.124 1.00 84.94 87 PHE A CA 1
ATOM 721 C C . PHE A 1 87 ? -2.753 -4.653 7.457 1.00 84.94 87 PHE A C 1
ATOM 723 O O . PHE A 1 87 ? -1.669 -4.068 7.533 1.00 84.94 87 PHE A O 1
ATOM 730 N N . VAL A 1 88 ? -3.918 -4.033 7.568 1.00 86.38 88 VAL A N 1
ATOM 731 C CA . VAL A 1 88 ? -4.079 -2.590 7.731 1.00 86.38 88 VAL A CA 1
ATOM 732 C C . VAL A 1 88 ? -4.886 -2.346 8.990 1.00 86.38 88 VAL A C 1
ATOM 734 O O . VAL A 1 88 ? -5.848 -3.059 9.240 1.00 86.38 88 VAL A O 1
ATOM 737 N N . GLU A 1 89 ? -4.526 -1.328 9.755 1.00 88.19 89 GLU A N 1
ATOM 738 C CA . GLU A 1 89 ? -5.373 -0.821 10.825 1.00 88.19 89 GLU A CA 1
ATOM 739 C C . GLU A 1 89 ? -5.888 0.573 10.465 1.00 88.19 89 GLU A C 1
ATOM 741 O O . GLU A 1 89 ? -5.147 1.409 9.940 1.00 88.19 89 GLU A O 1
ATOM 746 N N . LYS A 1 90 ? -7.166 0.827 10.738 1.00 86.69 90 LYS A N 1
ATOM 747 C CA . LYS A 1 90 ? -7.764 2.156 10.713 1.00 86.69 90 LYS A CA 1
ATOM 748 C C . LYS A 1 90 ? -7.634 2.789 12.097 1.00 86.69 90 LYS A C 1
ATOM 750 O O . LYS A 1 90 ? -8.446 2.525 12.978 1.00 86.69 90 LYS A O 1
ATOM 755 N N . LYS A 1 91 ? -6.662 3.682 12.254 1.00 81.19 91 LYS A N 1
ATOM 756 C CA . LYS A 1 91 ? -6.578 4.579 13.404 1.00 81.19 91 LYS A CA 1
ATOM 757 C C . LYS A 1 91 ? -7.542 5.743 13.224 1.00 81.19 91 LYS A C 1
ATOM 759 O O . LYS A 1 91 ? -7.576 6.378 12.171 1.00 81.19 91 LYS A O 1
ATOM 764 N N . THR A 1 92 ? -8.323 6.032 14.255 1.00 73.00 92 THR A N 1
ATOM 765 C CA . THR A 1 92 ? -9.329 7.103 14.253 1.00 73.00 92 THR A CA 1
ATOM 766 C C . THR A 1 92 ? -8.728 8.487 14.002 1.00 73.00 92 THR A C 1
ATOM 768 O O . THR A 1 92 ? -9.338 9.268 13.279 1.00 73.00 92 THR A O 1
ATOM 771 N N . GLU A 1 93 ? -7.525 8.764 14.514 1.00 74.88 93 GLU A N 1
ATOM 772 C CA . GLU A 1 93 ? -6.863 10.077 14.389 1.00 74.88 93 GLU A CA 1
ATOM 773 C C . GLU A 1 93 ? -5.844 10.151 13.238 1.00 74.88 93 GLU A C 1
ATOM 775 O O . G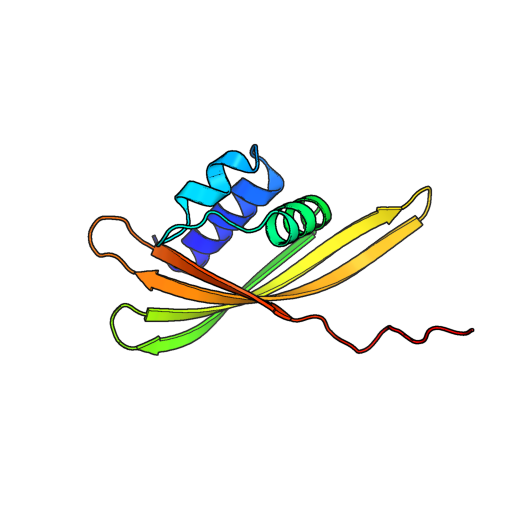LU A 1 93 ? -5.719 11.180 12.581 1.00 74.88 93 GLU A O 1
ATOM 780 N N . GLU A 1 94 ? -5.138 9.054 12.942 1.00 72.75 94 GLU A N 1
ATOM 781 C CA . GLU A 1 94 ? -4.045 9.025 11.951 1.00 72.75 94 GLU A CA 1
ATOM 782 C C . GLU A 1 94 ? -4.457 8.452 10.579 1.00 72.75 94 GLU A C 1
ATOM 784 O O . GLU A 1 94 ? -3.646 8.384 9.651 1.00 72.75 94 GLU A O 1
ATOM 789 N N . GLY A 1 95 ? -5.703 7.992 10.438 1.00 84.69 95 GLY A N 1
ATOM 790 C CA . GLY A 1 95 ? -6.168 7.288 9.246 1.00 84.69 95 GLY A CA 1
ATOM 791 C C . GLY A 1 95 ? -5.647 5.849 9.166 1.00 84.69 95 GLY A C 1
ATOM 792 O O . GLY A 1 95 ? -5.528 5.150 10.166 1.00 84.69 95 GLY A O 1
ATOM 793 N N . PHE A 1 96 ? -5.387 5.352 7.958 1.00 87.56 96 PHE A N 1
ATOM 794 C CA . PHE A 1 96 ? -4.964 3.961 7.768 1.00 87.56 96 PHE A CA 1
ATOM 795 C C . PHE A 1 96 ? -3.449 3.798 7.905 1.00 87.56 96 PHE A C 1
ATOM 797 O O . PHE A 1 96 ? -2.678 4.609 7.390 1.00 87.56 96 PHE A O 1
ATOM 804 N N . LYS A 1 97 ? -3.021 2.701 8.535 1.00 84.38 97 LYS A N 1
ATOM 805 C CA . LYS A 1 97 ? -1.614 2.310 8.662 1.00 84.38 97 LYS A CA 1
ATOM 806 C C . LYS A 1 97 ? -1.421 0.845 8.293 1.00 84.38 97 LYS A C 1
ATOM 808 O O . LYS A 1 97 ? -2.207 -0.014 8.678 1.00 84.38 97 LYS A O 1
ATOM 813 N N . VAL A 1 98 ? -0.350 0.542 7.564 1.00 81.12 98 VAL A N 1
ATOM 814 C CA . VAL A 1 98 ? 0.017 -0.837 7.212 1.00 81.12 98 VAL A CA 1
ATOM 815 C C . VAL A 1 98 ? 0.768 -1.482 8.377 1.00 81.12 98 VAL A C 1
ATOM 817 O O . VAL A 1 98 ? 1.855 -1.035 8.739 1.00 81.12 98 VAL A O 1
ATOM 820 N N . TYR A 1 99 ? 0.228 -2.566 8.926 1.00 78.00 99 TYR A N 1
ATOM 821 C CA . TYR A 1 99 ? 0.894 -3.405 9.926 1.00 78.00 99 TYR A CA 1
ATOM 822 C C . TYR A 1 99 ? 1.939 -4.314 9.282 1.00 78.00 99 TYR A C 1
ATOM 824 O O . TYR A 1 99 ? 3.104 -4.355 9.681 1.00 78.00 99 TYR A O 1
ATOM 832 N N . SER A 1 100 ? 1.530 -5.039 8.245 1.00 72.44 100 SER A N 1
ATOM 833 C CA . SER A 1 100 ? 2.400 -5.958 7.523 1.00 72.44 100 SER A CA 1
ATOM 834 C C . SER A 1 100 ? 1.941 -6.121 6.079 1.00 72.44 100 SER A C 1
ATOM 836 O O . SER A 1 100 ? 0.803 -5.820 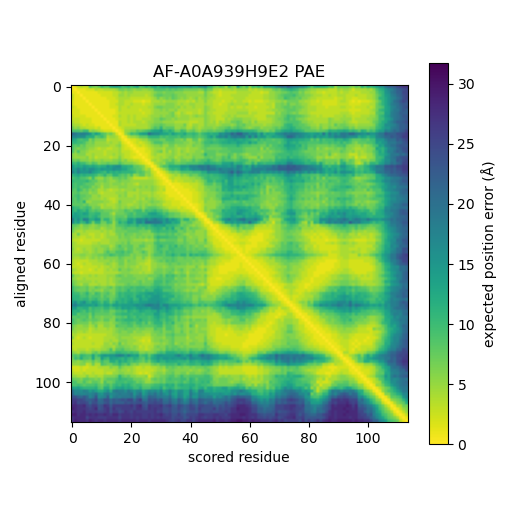5.716 1.00 72.44 100 SER A O 1
ATOM 838 N N . ALA A 1 101 ? 2.868 -6.562 5.233 1.00 70.38 101 ALA A N 1
ATOM 839 C CA . ALA A 1 101 ? 2.613 -6.838 3.831 1.00 70.38 101 ALA A CA 1
ATOM 840 C C . ALA A 1 101 ? 3.283 -8.159 3.463 1.00 70.38 101 ALA A C 1
ATOM 842 O O . ALA A 1 101 ? 4.478 -8.339 3.703 1.00 70.38 101 ALA A O 1
ATOM 843 N N . ILE A 1 102 ? 2.518 -9.058 2.855 1.00 69.75 102 ILE A N 1
ATOM 844 C CA . ILE A 1 102 ? 2.998 -10.332 2.331 1.00 69.75 102 ILE A CA 1
ATOM 845 C C . ILE A 1 102 ? 2.897 -10.263 0.811 1.00 69.75 102 ILE A C 1
ATOM 847 O O . ILE A 1 102 ? 1.810 -10.115 0.249 1.00 69.75 102 ILE A O 1
ATOM 851 N N . GLY A 1 103 ? 4.044 -10.349 0.138 1.00 61.78 103 GLY A N 1
ATOM 852 C CA . GLY A 1 103 ? 4.087 -10.536 -1.308 1.00 61.78 103 GLY A CA 1
ATOM 853 C C . GLY A 1 103 ? 3.733 -11.979 -1.641 1.00 61.78 103 GLY A C 1
ATOM 854 O O . GLY A 1 103 ? 4.471 -12.891 -1.277 1.00 61.78 103 GLY A O 1
ATOM 855 N N . LEU A 1 104 ? 2.619 -12.187 -2.337 1.00 52.72 104 LEU A N 1
ATOM 856 C CA . LEU A 1 104 ? 2.279 -13.483 -2.905 1.00 52.72 104 LEU A CA 1
ATOM 857 C C . LEU A 1 104 ? 2.909 -13.560 -4.295 1.00 52.72 104 LEU A C 1
ATOM 859 O O . LEU A 1 104 ? 2.552 -12.817 -5.215 1.00 52.72 104 LEU A O 1
ATOM 863 N N . TYR A 1 105 ? 3.887 -14.448 -4.435 1.00 45.41 105 TYR A N 1
ATOM 864 C CA . TYR A 1 105 ? 4.419 -14.820 -5.736 1.00 45.41 105 TYR A CA 1
ATOM 865 C C . TYR A 1 105 ? 3.448 -15.821 -6.360 1.00 45.41 105 TYR A C 1
ATOM 867 O O . TYR A 1 105 ? 3.154 -16.850 -5.754 1.00 45.41 105 TYR A O 1
ATOM 875 N N . ASP A 1 106 ? 2.967 -15.553 -7.576 1.00 35.78 106 ASP A N 1
ATOM 876 C CA . ASP A 1 106 ? 2.422 -16.629 -8.403 1.00 35.78 106 ASP A CA 1
ATOM 877 C C . ASP A 1 106 ? 3.594 -17.571 -8.720 1.00 35.78 106 ASP A C 1
ATOM 879 O O . ASP A 1 106 ? 4.401 -17.307 -9.611 1.00 35.78 106 ASP A O 1
ATOM 883 N N . PHE A 1 107 ? 3.713 -18.671 -7.973 1.00 27.59 107 PHE A N 1
ATOM 884 C CA . PHE A 1 107 ? 4.738 -19.711 -8.154 1.00 27.59 107 PHE A CA 1
ATOM 885 C C . PHE A 1 107 ? 4.626 -20.464 -9.498 1.00 27.59 107 PHE A C 1
ATOM 887 O O . PHE A 1 107 ? 5.332 -21.440 -9.725 1.00 27.59 107 PHE A O 1
ATOM 894 N N . LYS A 1 108 ? 3.779 -20.016 -10.433 1.00 26.44 108 LYS A N 1
ATOM 895 C CA . LYS A 1 108 ? 3.512 -20.708 -11.702 1.00 26.44 108 LYS A CA 1
ATOM 896 C C . LYS A 1 108 ? 4.517 -20.464 -12.834 1.00 26.44 108 LYS A C 1
ATOM 898 O O . LYS A 1 108 ? 4.286 -20.964 -13.925 1.00 26.44 108 LYS A O 1
ATOM 903 N N . MET A 1 109 ? 5.632 -19.755 -12.631 1.00 27.44 109 MET A N 1
ATOM 904 C CA . MET A 1 109 ?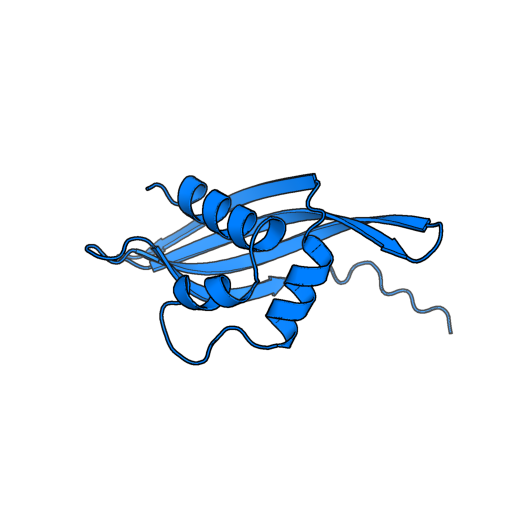 6.663 -19.615 -13.680 1.00 27.44 109 MET A CA 1
ATOM 905 C C . MET A 1 109 ? 8.101 -19.643 -13.145 1.00 27.44 109 MET A C 1
ATOM 907 O O . MET A 1 109 ? 8.869 -18.703 -13.346 1.00 27.44 109 MET A O 1
ATOM 911 N N . LEU A 1 110 ? 8.477 -20.751 -12.506 1.00 27.45 110 LEU A N 1
ATOM 912 C CA . LEU A 1 110 ? 9.875 -21.182 -12.401 1.00 27.45 110 LEU A CA 1
ATOM 913 C C . LEU A 1 110 ? 10.005 -22.602 -12.966 1.00 27.45 110 LEU A C 1
ATOM 915 O O . LEU A 1 110 ? 10.363 -23.533 -12.258 1.00 27.45 110 LEU A O 1
ATOM 919 N N . ASN A 1 111 ? 9.731 -22.759 -14.265 1.00 26.12 111 ASN A N 1
ATOM 920 C CA . ASN A 1 111 ? 10.401 -23.815 -15.020 1.00 26.12 111 ASN A CA 1
ATOM 921 C C . ASN A 1 111 ? 11.837 -23.331 -15.241 1.00 26.12 111 ASN A C 1
ATOM 923 O O . ASN A 1 111 ? 12.126 -22.618 -16.202 1.00 26.12 111 ASN A O 1
ATOM 927 N N . PHE A 1 112 ? 12.717 -23.650 -14.294 1.00 26.86 112 PHE A N 1
ATOM 928 C CA . PHE A 1 112 ? 14.141 -23.711 -14.578 1.00 26.86 112 PHE A CA 1
ATOM 929 C C . PHE A 1 112 ? 14.344 -24.927 -15.483 1.00 26.86 112 PHE A C 1
ATOM 931 O O . PHE A 1 112 ? 14.235 -26.060 -15.024 1.00 26.86 112 PHE A O 1
ATOM 938 N N . HIS A 1 113 ? 14.592 -24.698 -16.770 1.00 29.22 113 HIS A N 1
ATOM 939 C CA . HIS A 1 113 ? 15.350 -25.681 -17.530 1.00 29.22 113 HIS A CA 1
ATOM 940 C C . HIS A 1 113 ? 16.808 -25.515 -17.106 1.00 29.22 113 HIS A C 1
ATOM 942 O O . HIS A 1 113 ? 17.378 -24.432 -17.266 1.00 29.22 113 HIS A O 1
ATOM 948 N N . VAL A 1 114 ? 17.312 -26.560 -16.446 1.00 33.53 114 VAL A N 1
ATOM 949 C CA . VAL A 1 114 ? 18.740 -26.842 -16.266 1.00 33.53 114 VAL A CA 1
ATOM 950 C C . VAL A 1 114 ? 19.377 -27.011 -17.639 1.00 33.53 114 VAL A C 1
ATOM 952 O O . VAL A 1 114 ? 18.698 -27.605 -18.510 1.00 33.53 114 VAL A O 1
#

pLDDT: mean 72.39, std 15.38, range [26.12, 91.5]

Nearest PDB structures (foldseek):
  3soy-assembly1_A-2  TM=6.153E-01  e=2.716E-02  Salmonella enterica subsp. enterica serovar Typhimurium str. LT2
  6of9-assembly1_I-2  TM=6.945E-01  e=1.259E-01  Chlamydomonas reinhardtii
  5u9o-assembly2_D  TM=4.688E-01  e=5.859E-03  Arabidopsis thaliana
  3bb9-assembly3_E  TM=6.785E-01  e=2.019E-01  Shewanella frigidimarina NCIMB 400
  3bb9-assembly1_A  TM=5.952E-01  e=5.505E-01  Shewanella frigidimarina NCIMB 400

Mean predicted aligned error: 8.99 Å

Sequence (114 aa):
MTINEFFKYCFSVICNEHLKNLDTLRHVEPPFSPSIKNQYKSIRKQLQANTELVAQQDSFLVVRNSILFRSVKGRQAKKSHRKFTYFVEKKTEEGFKVYSAIGLYDFKMLNFHV

Radius of gyration: 15.03 Å; Cα contacts (8 Å, |Δi|>4): 179; chains: 1; bounding box: 32×37×39 Å

Solvent-accessible surface area (backbone atoms only — not comparable to full-atom values): 6707 Å² total; per-residue (Å²): 134,52,74,64,54,49,51,51,48,55,51,45,42,53,50,77,45,70,72,74,66,57,45,78,45,40,63,56,84,72,65,76,52,71,66,59,54,52,52,42,64,60,42,37,49,56,78,48,76,48,77,42,83,76,47,75,56,93,52,38,34,36,34,38,34,43,37,36,21,50,43,71,62,88,95,46,74,46,79,46,78,42,37,34,43,30,38,32,36,55,42,93,87,78,42,69,24,38,66,47,75,48,78,48,73,78,80,85,77,74,83,75,80,126